Protein AF-A0A355S2H7-F1 (afdb_monomer)

pLDDT: mean 76.31, std 19.4, range [26.3, 95.19]

Radius of gyration: 23.43 Å; Cα contacts (8 Å, |Δi|>4): 52; chains: 1; bounding box: 41×45×86 Å

Sequence (157 aa):
MNIKGKVIGLCMSIIFALSSAVTAVAADDFDKKISDPKYQSRLEEMAKKRGIKVEELKSRLKAEHEARLQKIAERKGITVEELKSQIEAKKAKREAKLQEIAKEKKISVDELKSQIKAERKAKFEEKLKEIAKKKGITVEELKEQLRDKSILFEFEE

Structure (mmCIF, N/CA/C/O backbone):
data_AF-A0A355S2H7-F1
#
_entry.id   AF-A0A355S2H7-F1
#
loop_
_atom_site.group_PDB
_atom_site.id
_atom_site.type_symbol
_atom_site.label_atom_id
_atom_site.label_alt_id
_atom_site.label_comp_id
_atom_site.label_asym_id
_atom_site.label_entity_id
_atom_site.label_seq_id
_atom_site.pdbx_PDB_ins_code
_atom_site.Cartn_x
_atom_site.Cartn_y
_atom_site.Cartn_z
_atom_site.occupancy
_atom_site.B_iso_or_equiv
_atom_site.auth_seq_id
_atom_site.auth_comp_id
_atom_site.auth_asym_id
_atom_site.auth_atom_id
_atom_site.pdbx_PDB_model_num
ATOM 1 N N . MET A 1 1 ? -4.838 23.345 -62.919 1.00 39.06 1 MET A N 1
ATOM 2 C CA . MET A 1 1 ? -3.655 23.249 -62.036 1.00 39.06 1 MET A CA 1
ATOM 3 C C . MET A 1 1 ? -3.544 21.816 -61.547 1.00 39.06 1 MET A C 1
ATOM 5 O O . MET A 1 1 ? -4.478 21.312 -60.943 1.00 39.06 1 MET A O 1
ATOM 9 N N . ASN A 1 2 ? -2.449 21.152 -61.917 1.00 41.09 2 ASN A N 1
ATOM 10 C CA . ASN A 1 2 ? -2.112 19.783 -61.534 1.00 41.09 2 ASN A CA 1
ATOM 11 C C . ASN A 1 2 ? -1.437 19.798 -60.161 1.00 41.09 2 ASN A C 1
ATOM 13 O O . 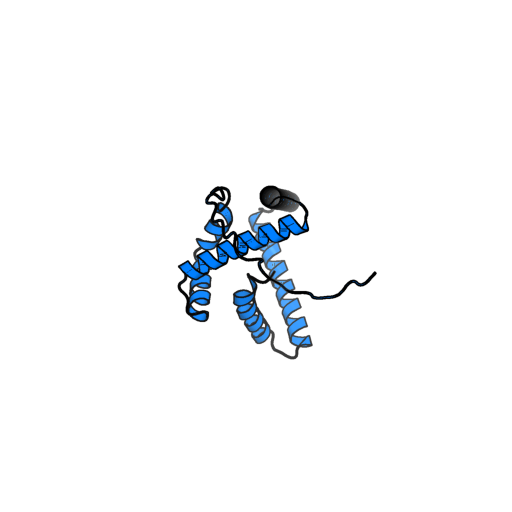ASN A 1 2 ? -0.431 20.486 -60.014 1.00 41.09 2 ASN A O 1
ATOM 17 N N . ILE A 1 3 ? -1.906 18.994 -59.208 1.00 56.47 3 ILE A N 1
ATOM 18 C CA . ILE A 1 3 ? -1.109 18.652 -58.025 1.00 56.47 3 ILE A CA 1
ATOM 19 C C . ILE A 1 3 ? -0.977 17.133 -58.006 1.00 56.47 3 ILE A C 1
ATOM 21 O O . ILE A 1 3 ? -1.904 16.398 -57.674 1.00 56.47 3 ILE A O 1
ATOM 25 N N . LYS A 1 4 ? 0.186 16.678 -58.471 1.00 47.69 4 LYS A N 1
ATOM 26 C CA . LYS A 1 4 ? 0.642 15.292 -58.427 1.00 47.69 4 LYS A CA 1
ATOM 27 C C . LYS A 1 4 ? 1.396 15.077 -57.111 1.00 47.69 4 LYS A C 1
ATOM 29 O O . LYS A 1 4 ? 2.326 15.821 -56.835 1.00 47.69 4 LYS A O 1
ATOM 34 N N . GLY A 1 5 ? 1.083 13.985 -56.415 1.00 51.34 5 GLY A N 1
ATOM 35 C CA . GLY A 1 5 ? 2.113 13.061 -55.932 1.00 51.34 5 GLY A CA 1
ATOM 36 C C . GLY A 1 5 ? 2.636 13.181 -54.493 1.00 51.34 5 GLY A C 1
ATOM 37 O O . GLY A 1 5 ? 3.452 14.036 -54.191 1.00 51.34 5 GLY A O 1
ATOM 38 N N . LYS A 1 6 ? 2.308 12.125 -53.733 1.00 51.28 6 LYS A N 1
ATOM 39 C CA . LYS A 1 6 ? 3.175 11.313 -52.850 1.00 51.28 6 LYS A CA 1
ATOM 40 C C . LYS A 1 6 ? 3.531 11.808 -51.436 1.00 51.28 6 LYS A C 1
ATOM 42 O O . LYS A 1 6 ? 4.404 12.633 -51.215 1.00 51.28 6 LYS A O 1
ATOM 47 N N . VAL A 1 7 ? 2.918 11.091 -50.490 1.00 54.34 7 VAL A N 1
ATOM 48 C CA . VAL A 1 7 ? 3.452 10.651 -49.190 1.00 54.34 7 VAL A CA 1
ATOM 49 C C . VAL A 1 7 ? 4.834 10.001 -49.350 1.00 54.34 7 VAL A C 1
ATOM 51 O O . VAL A 1 7 ? 5.006 9.246 -50.303 1.00 54.34 7 VAL A O 1
ATOM 54 N N . ILE A 1 8 ? 5.748 10.279 -48.408 1.00 50.22 8 ILE A N 1
ATOM 55 C CA . ILE A 1 8 ? 6.875 9.498 -47.820 1.00 50.22 8 ILE A CA 1
ATOM 56 C C . ILE A 1 8 ? 7.657 10.569 -47.019 1.00 50.22 8 ILE A C 1
ATOM 58 O O . ILE A 1 8 ? 8.017 11.587 -47.593 1.00 50.22 8 ILE A O 1
ATOM 62 N N . GLY A 1 9 ? 7.814 10.542 -45.694 1.00 41.25 9 GLY A N 1
ATOM 63 C CA . GLY A 1 9 ? 8.438 9.504 -44.870 1.00 41.25 9 GLY A CA 1
ATOM 64 C C . GLY A 1 9 ? 9.810 10.019 -44.386 1.00 41.25 9 GLY A C 1
ATOM 65 O O . GLY A 1 9 ? 10.473 10.707 -45.153 1.00 41.25 9 GLY A O 1
ATOM 66 N N . LEU A 1 10 ? 10.221 9.647 -43.157 1.00 37.72 10 LEU A N 1
ATOM 67 C CA . LEU A 1 10 ? 11.514 9.948 -42.483 1.00 37.72 10 LEU A CA 1
ATOM 68 C C . LEU A 1 10 ? 11.665 11.402 -41.952 1.00 37.72 10 LEU A C 1
ATOM 70 O O . LEU A 1 10 ? 11.386 12.346 -42.669 1.00 37.72 10 L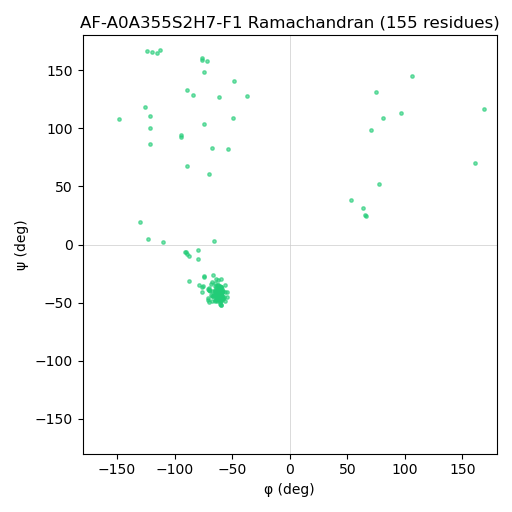EU A O 1
ATOM 74 N N . CYS A 1 11 ? 12.084 11.721 -40.719 1.00 41.25 11 CYS A N 1
ATOM 75 C CA . CYS A 1 11 ? 12.757 10.990 -39.643 1.00 41.25 11 CYS A CA 1
ATOM 76 C C . CYS A 1 11 ? 12.300 11.544 -38.272 1.00 41.25 11 CYS A C 1
ATOM 78 O O . CYS A 1 11 ? 12.717 12.627 -37.873 1.00 41.25 11 CYS A O 1
ATOM 80 N N . MET A 1 12 ? 11.497 10.796 -37.510 1.00 40.56 12 MET A N 1
ATOM 81 C CA . MET A 1 12 ? 11.357 10.996 -36.056 1.00 40.56 12 MET A CA 1
ATOM 82 C C . MET A 1 12 ? 12.428 10.138 -35.372 1.00 40.56 12 MET A C 1
ATOM 84 O O . MET A 1 12 ? 12.146 9.107 -34.768 1.00 40.56 12 MET A O 1
ATOM 88 N N . SER A 1 13 ? 13.693 10.508 -35.572 1.00 44.84 13 SER A N 1
ATOM 89 C CA . SER A 1 13 ? 14.838 9.825 -34.974 1.00 44.84 13 SER A CA 1
ATOM 90 C C . SER A 1 13 ? 15.651 10.797 -34.127 1.00 44.84 13 SER A C 1
ATOM 92 O O . SER A 1 13 ? 16.361 11.645 -34.655 1.00 44.84 13 SER A O 1
ATOM 94 N N . ILE A 1 14 ? 15.569 10.556 -32.817 1.00 49.75 14 ILE A N 1
ATOM 95 C CA . ILE A 1 14 ? 16.611 10.768 -31.809 1.00 49.75 14 ILE A CA 1
ATOM 96 C C . ILE A 1 14 ? 16.929 12.234 -31.490 1.00 49.75 14 ILE A C 1
ATOM 98 O O . ILE A 1 14 ? 17.823 12.840 -32.064 1.00 49.75 14 ILE A O 1
ATOM 102 N N . ILE A 1 15 ? 16.335 12.715 -30.398 1.00 40.34 15 ILE A N 1
ATOM 103 C CA . ILE A 1 15 ? 17.158 13.296 -29.334 1.00 40.34 15 ILE A CA 1
ATOM 104 C C . ILE A 1 15 ? 16.882 12.495 -28.062 1.00 40.34 15 ILE A C 1
ATOM 106 O O . ILE A 1 15 ? 16.025 12.810 -27.243 1.00 40.34 15 ILE A O 1
ATOM 110 N N . PHE A 1 16 ? 17.636 11.405 -27.939 1.00 48.31 16 PHE A N 1
ATOM 111 C CA . PHE A 1 16 ? 18.039 10.841 -26.661 1.00 48.31 16 PHE A CA 1
ATOM 112 C C . PHE A 1 16 ? 18.993 11.857 -26.020 1.00 48.31 16 PHE A C 1
ATOM 114 O O . PHE A 1 16 ? 20.206 11.778 -26.182 1.00 48.31 16 PHE A O 1
ATOM 121 N N . ALA A 1 17 ? 18.435 12.871 -25.363 1.00 36.03 17 ALA A N 1
ATOM 122 C CA . ALA A 1 17 ? 19.186 13.702 -24.437 1.00 36.03 17 ALA A CA 1
ATOM 123 C C . ALA A 1 17 ? 18.975 13.124 -23.039 1.00 36.03 17 ALA A C 1
ATOM 125 O O . ALA A 1 17 ? 18.029 13.467 -22.332 1.00 36.03 17 ALA A O 1
ATOM 126 N N . LEU A 1 18 ? 19.899 12.241 -22.656 1.00 43.72 18 LEU A N 1
ATOM 127 C CA . LEU A 1 18 ? 20.377 12.137 -21.282 1.00 43.72 18 LEU A CA 1
ATOM 128 C C . LEU A 1 18 ? 20.848 13.535 -20.848 1.00 43.72 18 LEU A C 1
ATOM 130 O O . LEU A 1 18 ? 22.030 13.850 -20.932 1.00 43.72 18 LEU A O 1
ATOM 134 N N . SER A 1 19 ? 19.921 14.396 -20.431 1.00 40.22 19 SER A N 1
ATOM 135 C CA . SER A 1 19 ? 20.270 15.572 -19.644 1.00 40.22 19 SER A CA 1
ATOM 136 C C . SER A 1 19 ? 20.111 15.188 -18.184 1.00 40.22 19 SER A C 1
ATOM 138 O O . SER A 1 19 ? 19.023 15.155 -17.610 1.00 40.22 19 SER A O 1
ATOM 140 N N . SER A 1 20 ? 21.242 14.772 -17.634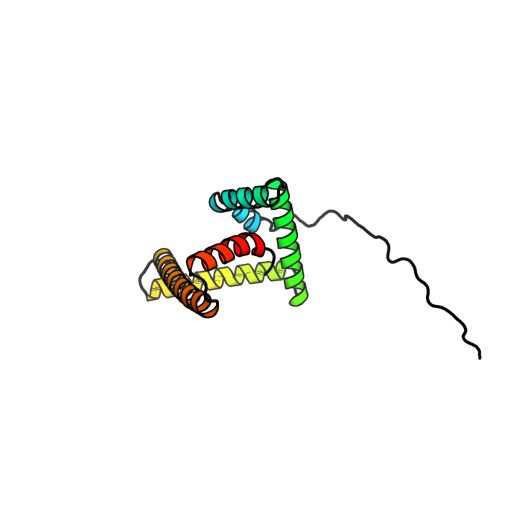 1.00 48.31 20 SER A N 1
ATOM 141 C CA . SER A 1 20 ? 21.506 14.579 -16.223 1.00 48.31 20 SER A CA 1
ATOM 142 C C . SER A 1 20 ? 21.087 15.806 -15.418 1.00 48.31 20 SER A C 1
ATOM 144 O O . SER A 1 20 ? 21.742 16.841 -15.496 1.00 48.31 20 SER A O 1
ATOM 146 N N . ALA A 1 21 ? 20.011 15.655 -14.652 1.00 40.88 21 ALA A N 1
ATOM 147 C CA . ALA A 1 21 ? 19.827 16.150 -13.286 1.00 40.88 21 ALA A CA 1
ATOM 148 C C . ALA A 1 21 ? 18.324 16.177 -12.986 1.00 40.88 21 ALA A C 1
ATOM 150 O O . ALA A 1 21 ? 17.722 17.239 -12.846 1.00 40.88 21 ALA A O 1
ATOM 151 N N . VAL A 1 22 ? 17.708 14.997 -12.849 1.00 38.12 22 VAL A N 1
ATOM 152 C CA . VAL A 1 22 ? 16.575 14.925 -11.924 1.00 38.12 22 VAL A CA 1
ATOM 153 C C . VAL A 1 22 ? 17.203 14.956 -10.542 1.00 38.12 22 VAL A C 1
ATOM 155 O O . VAL A 1 22 ? 17.869 14.022 -10.098 1.00 38.12 22 VAL A O 1
ATOM 158 N N . THR A 1 23 ? 17.089 16.133 -9.953 1.00 36.81 23 THR A N 1
ATOM 159 C CA . THR A 1 23 ? 17.394 16.470 -8.576 1.00 36.81 23 THR A CA 1
ATOM 160 C C . THR A 1 23 ? 17.014 15.331 -7.633 1.00 36.81 23 THR A C 1
ATOM 162 O O . THR A 1 23 ? 15.889 14.835 -7.629 1.00 36.81 23 THR A O 1
ATOM 165 N N . ALA A 1 24 ? 17.985 14.929 -6.814 1.00 37.59 24 ALA A N 1
ATOM 166 C CA . ALA A 1 24 ? 17.850 13.965 -5.729 1.00 37.59 24 ALA A CA 1
ATOM 167 C C . ALA A 1 24 ? 17.020 14.545 -4.569 1.00 37.59 24 ALA A C 1
ATOM 169 O O . ALA A 1 24 ? 17.500 14.693 -3.449 1.00 37.59 24 ALA A O 1
ATOM 170 N N . VAL A 1 25 ? 15.769 14.902 -4.846 1.00 35.44 25 VAL A N 1
ATOM 171 C CA . VAL A 1 25 ? 14.798 15.342 -3.850 1.00 35.44 25 VAL A CA 1
ATOM 172 C C . VAL A 1 25 ? 13.550 14.473 -3.986 1.00 35.44 25 VAL A C 1
ATOM 174 O O . VAL A 1 25 ? 12.881 14.426 -5.018 1.00 35.44 25 VAL A O 1
A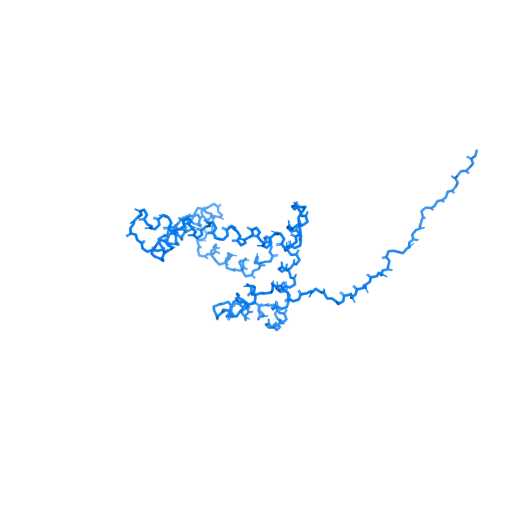TOM 177 N N . ALA A 1 26 ? 13.256 13.755 -2.902 1.00 42.34 26 ALA A N 1
ATOM 178 C CA . ALA A 1 26 ? 12.107 12.876 -2.698 1.00 42.34 26 ALA A CA 1
ATOM 179 C C . ALA A 1 26 ? 12.168 11.487 -3.363 1.00 42.34 26 ALA A C 1
ATOM 181 O O . ALA A 1 26 ? 11.202 11.063 -4.008 1.00 42.34 26 ALA A O 1
ATOM 182 N N . ALA A 1 27 ? 13.270 10.769 -3.118 1.00 45.09 27 ALA A N 1
ATOM 183 C CA . ALA A 1 27 ? 13.339 9.304 -3.183 1.00 45.09 27 ALA A CA 1
ATOM 184 C C . ALA A 1 27 ? 12.982 8.621 -1.830 1.00 45.09 27 ALA A C 1
ATOM 186 O O . ALA A 1 27 ? 12.780 7.409 -1.761 1.00 45.09 27 ALA A O 1
ATOM 187 N N . ASP A 1 28 ? 12.822 9.406 -0.757 1.00 53.97 28 ASP A N 1
ATOM 188 C CA . ASP A 1 28 ? 12.806 8.939 0.635 1.00 53.97 28 ASP A CA 1
ATOM 189 C C . ASP A 1 28 ? 11.731 7.910 1.008 1.00 53.97 28 ASP A C 1
ATOM 191 O O . ASP A 1 28 ? 12.018 6.976 1.752 1.00 53.97 28 ASP A O 1
ATOM 195 N N . ASP A 1 29 ? 10.492 8.039 0.532 1.00 64.44 29 ASP A N 1
ATOM 196 C CA . ASP A 1 29 ? 9.410 7.141 0.973 1.00 64.44 29 ASP A CA 1
ATOM 197 C C . ASP A 1 29 ? 9.450 5.770 0.290 1.00 64.44 29 ASP A C 1
ATOM 199 O O . ASP A 1 29 ? 9.118 4.749 0.901 1.00 64.44 29 ASP A O 1
ATOM 203 N N . PHE A 1 30 ? 9.854 5.728 -0.981 1.00 71.50 30 PHE A N 1
ATOM 204 C CA . PHE A 1 30 ? 9.949 4.473 -1.719 1.00 71.50 30 PHE A CA 1
ATOM 205 C C . PHE A 1 30 ? 11.188 3.681 -1.302 1.00 71.50 30 PHE A C 1
ATOM 207 O O . PHE A 1 30 ? 11.089 2.476 -1.072 1.00 71.50 30 PHE A O 1
ATOM 214 N N . ASP A 1 31 ? 12.320 4.364 -1.103 1.00 73.69 31 ASP A N 1
ATOM 215 C CA . ASP A 1 31 ? 13.543 3.740 -0.596 1.00 73.69 31 ASP A CA 1
ATOM 216 C C . ASP A 1 31 ? 13.349 3.214 0.843 1.00 73.69 31 ASP A C 1
ATOM 218 O O . ASP A 1 31 ? 13.793 2.106 1.153 1.00 73.69 31 ASP A O 1
ATOM 222 N N . LYS A 1 32 ? 12.584 3.920 1.697 1.00 78.69 32 LYS A N 1
ATOM 223 C CA . LYS A 1 32 ? 12.146 3.402 3.012 1.00 78.69 32 LYS A CA 1
ATOM 224 C C . LYS A 1 32 ? 11.260 2.160 2.900 1.00 78.69 32 LYS A C 1
ATOM 226 O O . LYS A 1 32 ? 11.378 1.247 3.710 1.00 78.69 32 LYS A O 1
ATOM 231 N N . LYS A 1 33 ? 10.359 2.100 1.913 1.00 75.69 33 LYS A N 1
ATOM 232 C CA . LYS A 1 33 ? 9.502 0.920 1.704 1.00 75.69 33 LYS A CA 1
ATOM 233 C C . LYS A 1 33 ? 10.311 -0.278 1.195 1.00 75.69 33 LYS A C 1
ATOM 235 O O . LYS A 1 33 ? 10.056 -1.398 1.623 1.00 75.69 33 LYS A O 1
ATOM 240 N N . ILE A 1 34 ? 11.281 -0.051 0.305 1.00 76.12 34 ILE A N 1
ATOM 241 C CA . ILE A 1 34 ? 12.155 -1.102 -0.237 1.00 76.12 34 ILE A CA 1
ATOM 242 C C . ILE A 1 34 ? 13.093 -1.681 0.827 1.00 76.12 34 ILE A C 1
ATOM 244 O O . ILE A 1 34 ? 13.437 -2.864 0.759 1.00 76.12 34 ILE A O 1
ATOM 248 N N . SER A 1 35 ? 13.513 -0.870 1.798 1.00 77.44 35 SER A N 1
ATOM 249 C CA . SER A 1 35 ? 14.405 -1.305 2.874 1.00 77.44 35 SER A CA 1
ATOM 250 C C . SER A 1 35 ? 13.701 -2.070 3.998 1.00 77.44 35 SER A C 1
ATOM 252 O O . SER A 1 35 ? 14.385 -2.726 4.781 1.00 77.44 35 SER A O 1
ATOM 254 N N . ASP A 1 36 ? 12.364 -2.065 4.055 1.00 80.81 36 ASP A N 1
ATOM 255 C CA . ASP A 1 36 ? 11.601 -2.827 5.046 1.00 80.81 36 ASP A CA 1
ATOM 256 C C . ASP A 1 36 ? 11.867 -4.346 4.901 1.00 80.81 36 ASP A C 1
ATOM 258 O O . ASP A 1 36 ? 11.696 -4.904 3.810 1.00 80.81 36 ASP A O 1
ATOM 262 N N . PRO A 1 37 ? 12.253 -5.058 5.978 1.00 78.69 37 PRO A N 1
ATOM 263 C CA . PRO A 1 37 ? 12.658 -6.465 5.909 1.00 78.69 37 PRO A CA 1
ATOM 264 C C . PRO A 1 37 ? 11.534 -7.392 5.424 1.00 78.69 37 PRO A C 1
ATOM 266 O O . PRO A 1 37 ? 11.785 -8.383 4.732 1.00 78.69 37 PRO A O 1
ATOM 269 N N . LYS A 1 38 ? 10.272 -7.051 5.715 1.00 77.94 38 LYS A N 1
ATOM 270 C CA . LYS A 1 38 ? 9.117 -7.795 5.206 1.00 77.94 38 LYS A CA 1
ATOM 271 C C . LYS A 1 38 ? 8.968 -7.614 3.697 1.00 77.94 38 LYS A C 1
ATOM 273 O O . LYS A 1 38 ? 8.529 -8.534 3.006 1.00 77.94 38 LYS A O 1
ATOM 278 N N . TYR A 1 39 ? 9.311 -6.435 3.183 1.00 79.44 39 TYR A N 1
ATOM 279 C CA . TYR A 1 39 ? 9.280 -6.153 1.753 1.00 79.44 39 TYR A CA 1
ATOM 280 C C . TYR A 1 39 ? 10.463 -6.804 1.024 1.00 79.44 39 TYR A C 1
ATOM 282 O O . TYR A 1 39 ? 10.269 -7.353 -0.059 1.00 79.44 39 TYR A O 1
ATOM 290 N N . GLN A 1 40 ? 11.647 -6.865 1.643 1.00 84.44 40 GLN A N 1
ATOM 291 C CA . GLN A 1 40 ? 12.824 -7.537 1.075 1.00 84.44 40 GLN A CA 1
ATOM 292 C C . GLN A 1 40 ? 12.583 -9.017 0.767 1.00 84.44 40 GLN A C 1
ATOM 294 O O . GLN A 1 40 ? 12.845 -9.450 -0.353 1.00 84.44 40 GLN A O 1
ATOM 299 N N . SER A 1 41 ? 11.989 -9.769 1.701 1.00 84.25 41 SER A N 1
ATOM 300 C CA . SER A 1 41 ? 11.650 -11.186 1.465 1.00 84.25 41 SER A CA 1
ATOM 301 C C . SER A 1 41 ? 10.755 -11.367 0.229 1.00 84.25 41 SER A C 1
ATOM 303 O O . SER A 1 41 ? 10.890 -12.326 -0.529 1.00 84.25 41 SER A O 1
ATOM 305 N N . ARG A 1 42 ? 9.856 -10.408 -0.018 1.00 82.62 42 ARG A N 1
ATOM 306 C CA . ARG A 1 42 ? 8.953 -10.420 -1.174 1.00 82.62 42 ARG A CA 1
ATOM 307 C C . ARG A 1 42 ? 9.663 -10.041 -2.474 1.00 82.62 42 ARG A C 1
ATOM 309 O O . ARG A 1 42 ? 9.352 -10.594 -3.527 1.00 82.62 42 ARG A O 1
ATOM 316 N N . LEU A 1 43 ? 10.608 -9.103 -2.408 1.00 85.56 43 LEU A N 1
ATOM 317 C CA . LEU A 1 43 ? 11.462 -8.737 -3.539 1.00 85.56 43 LEU A CA 1
ATOM 318 C C . LEU A 1 43 ? 12.339 -9.909 -3.974 1.00 85.56 43 LEU A C 1
ATOM 320 O O . LEU A 1 43 ? 12.472 -10.148 -5.170 1.00 85.56 43 LEU A O 1
ATOM 324 N N . GLU A 1 44 ? 12.882 -10.672 -3.026 1.00 87.06 44 GLU A N 1
ATOM 325 C CA . GLU A 1 44 ? 13.634 -11.894 -3.318 1.00 87.06 44 GLU A CA 1
ATOM 326 C C . GLU A 1 44 ? 12.776 -12.949 -4.016 1.00 87.06 44 GLU A C 1
ATOM 328 O O . GLU A 1 44 ? 13.215 -13.546 -4.999 1.00 87.06 44 GLU A O 1
ATOM 333 N N . GLU A 1 45 ? 11.543 -13.160 -3.555 1.00 85.81 45 GLU A N 1
ATOM 334 C CA . GLU A 1 45 ? 10.605 -14.078 -4.207 1.00 85.81 45 GLU A CA 1
ATOM 335 C C . GLU A 1 45 ? 10.288 -13.629 -5.644 1.00 85.81 45 GLU A C 1
ATOM 337 O O . GLU A 1 45 ? 10.359 -14.428 -6.580 1.00 85.81 45 GLU A O 1
ATOM 342 N N . MET A 1 46 ? 9.995 -12.339 -5.842 1.00 83.44 46 MET A N 1
ATOM 343 C CA . MET A 1 46 ? 9.743 -11.763 -7.168 1.00 83.44 46 MET A CA 1
ATOM 344 C C . MET A 1 46 ? 10.948 -11.885 -8.100 1.00 83.44 46 MET A C 1
ATOM 346 O O . MET A 1 46 ? 10.788 -12.239 -9.268 1.00 83.44 46 MET A O 1
ATOM 350 N N . ALA A 1 47 ? 12.142 -11.597 -7.588 1.00 87.50 47 ALA A N 1
ATOM 351 C CA . ALA A 1 47 ? 13.391 -11.692 -8.327 1.00 87.50 47 ALA A CA 1
ATOM 352 C C . ALA A 1 47 ? 13.642 -13.137 -8.783 1.00 87.50 47 ALA A C 1
ATOM 354 O O . ALA A 1 47 ? 13.879 -13.369 -9.968 1.00 87.50 47 ALA A O 1
ATOM 355 N N . LYS A 1 48 ? 13.461 -14.114 -7.881 1.00 88.94 48 LYS A N 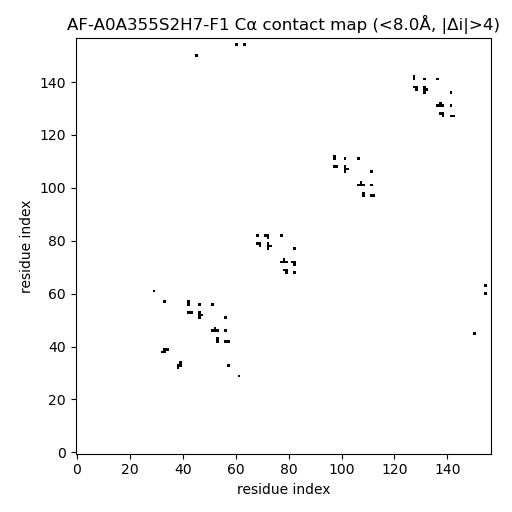1
ATOM 356 C CA . LYS A 1 48 ? 13.556 -15.551 -8.190 1.00 88.94 48 LYS A CA 1
ATOM 357 C C . LYS A 1 48 ? 12.546 -15.979 -9.256 1.00 88.94 48 LYS A C 1
ATOM 359 O O . LYS A 1 48 ? 12.943 -16.607 -10.231 1.00 88.94 48 LYS A O 1
ATOM 364 N N . LYS A 1 49 ? 11.267 -15.601 -9.121 1.00 85.62 49 LYS A N 1
ATOM 365 C CA . LYS A 1 49 ? 10.217 -15.936 -10.107 1.00 85.62 49 LYS A CA 1
ATOM 366 C C . LYS A 1 49 ? 10.508 -15.362 -11.496 1.00 85.62 49 LYS A C 1
ATOM 368 O O . LYS A 1 49 ? 10.178 -15.987 -12.497 1.00 85.62 49 LYS A O 1
ATOM 373 N N . ARG A 1 50 ? 11.107 -14.169 -11.562 1.00 83.00 50 ARG A N 1
ATOM 374 C CA . ARG A 1 50 ? 11.432 -13.477 -12.821 1.00 83.00 50 ARG A CA 1
ATOM 375 C C . ARG A 1 50 ? 12.823 -13.815 -13.365 1.00 83.00 50 ARG A C 1
ATOM 377 O O . ARG A 1 50 ? 13.146 -13.370 -14.459 1.00 83.00 50 ARG A O 1
ATOM 384 N N . GLY A 1 51 ? 13.636 -14.567 -12.621 1.00 88.06 51 GLY A N 1
ATOM 385 C CA . GLY A 1 51 ? 15.007 -14.903 -13.009 1.00 88.06 51 GLY A CA 1
ATOM 386 C C . GLY A 1 51 ? 15.954 -13.699 -13.067 1.00 88.06 51 GLY A C 1
ATOM 387 O O . GLY A 1 51 ? 16.931 -13.737 -13.807 1.00 88.06 51 GLY A O 1
ATOM 388 N N . ILE A 1 52 ? 15.673 -12.632 -12.313 1.00 90.44 52 ILE A N 1
ATOM 389 C CA . ILE A 1 52 ? 16.485 -11.402 -12.279 1.00 90.44 52 ILE A CA 1
ATOM 390 C C . ILE A 1 52 ? 17.103 -11.194 -10.897 1.00 90.44 52 ILE A C 1
ATOM 392 O O . ILE A 1 52 ? 16.683 -11.799 -9.911 1.00 90.44 52 ILE A O 1
ATOM 396 N N . LYS A 1 53 ? 18.101 -10.312 -10.797 1.00 91.88 53 LYS A N 1
ATOM 397 C CA . LYS A 1 53 ? 18.680 -9.928 -9.502 1.00 91.88 53 LYS A CA 1
ATOM 398 C C . LYS A 1 53 ? 17.734 -8.995 -8.742 1.00 91.88 53 LYS A C 1
ATOM 400 O O . LYS A 1 53 ? 17.037 -8.177 -9.336 1.00 91.88 53 LYS A O 1
ATOM 405 N N . VAL A 1 54 ? 17.755 -9.076 -7.410 1.00 88.88 54 VAL A N 1
ATOM 406 C CA . VAL A 1 54 ? 16.924 -8.231 -6.529 1.00 88.88 54 VAL A CA 1
ATOM 407 C C . VAL A 1 54 ? 17.195 -6.742 -6.754 1.00 88.88 54 VAL A C 1
ATOM 409 O O . VAL A 1 54 ? 16.256 -5.955 -6.806 1.00 88.88 54 VAL A O 1
ATOM 412 N N . GLU A 1 55 ? 18.456 -6.353 -6.943 1.00 88.62 55 GLU A N 1
ATOM 413 C CA . GLU A 1 55 ? 18.824 -4.957 -7.219 1.00 88.62 55 GLU A CA 1
ATOM 414 C C . GLU A 1 55 ? 18.257 -4.456 -8.551 1.00 88.62 55 GLU A C 1
ATOM 416 O O . GLU A 1 55 ? 17.697 -3.367 -8.618 1.00 88.62 55 GLU A O 1
ATOM 421 N N . GLU A 1 56 ? 18.293 -5.287 -9.591 1.00 87.62 56 GLU A N 1
ATOM 422 C CA . GLU A 1 56 ? 17.703 -4.951 -10.889 1.00 87.62 56 GLU A CA 1
ATOM 423 C C . GLU A 1 56 ? 16.177 -4.795 -10.789 1.00 87.62 56 GLU A C 1
ATOM 425 O O . GLU A 1 56 ? 15.595 -3.853 -11.335 1.00 87.62 56 GLU A O 1
ATOM 430 N N . LEU A 1 57 ? 15.524 -5.664 -10.008 1.00 86.75 57 LEU A N 1
ATOM 431 C CA . LEU A 1 57 ? 14.101 -5.539 -9.702 1.00 86.75 57 LEU A CA 1
ATOM 432 C C . LEU A 1 57 ? 13.792 -4.231 -8.956 1.00 86.75 57 LEU A C 1
ATOM 434 O O . LEU A 1 57 ? 12.818 -3.565 -9.306 1.00 86.75 57 LEU A O 1
ATOM 438 N N . LYS A 1 58 ? 14.606 -3.843 -7.964 1.00 86.56 58 LYS A N 1
ATOM 439 C CA . LYS A 1 58 ? 14.453 -2.579 -7.218 1.00 86.56 58 LYS A CA 1
ATOM 440 C C . LYS A 1 58 ? 14.583 -1.363 -8.133 1.00 86.56 58 LYS A C 1
ATOM 442 O O . LYS A 1 58 ? 13.761 -0.450 -8.045 1.00 86.56 58 LYS A O 1
ATOM 447 N N . SER A 1 59 ? 15.564 -1.355 -9.034 1.00 87.25 59 SER A N 1
ATOM 448 C CA . SER A 1 59 ? 15.739 -0.266 -10.003 1.00 87.25 59 SER A CA 1
ATOM 449 C C . SER A 1 59 ? 14.532 -0.139 -10.930 1.00 87.25 59 SER A C 1
ATOM 451 O O . SER A 1 59 ? 14.015 0.962 -11.117 1.00 87.25 59 SER A O 1
ATOM 453 N N . ARG A 1 60 ? 14.021 -1.263 -11.451 1.00 85.50 60 ARG A N 1
ATOM 454 C CA . ARG A 1 60 ? 12.808 -1.275 -12.281 1.00 85.50 60 ARG A CA 1
ATOM 455 C C . ARG A 1 60 ? 11.586 -0.768 -11.514 1.00 85.50 60 ARG A C 1
ATOM 457 O O . ARG A 1 60 ? 10.835 0.054 -12.027 1.00 85.50 60 ARG A O 1
ATOM 464 N N . LEU A 1 61 ? 11.424 -1.229 -10.276 1.00 84.06 61 LEU A N 1
ATOM 465 C CA . LEU A 1 61 ? 10.389 -0.794 -9.338 1.00 84.06 61 LEU A CA 1
ATOM 466 C C . LEU A 1 61 ? 10.388 0.724 -9.126 1.00 84.06 61 LEU A C 1
ATOM 468 O O . LEU A 1 61 ? 9.334 1.359 -9.165 1.00 84.06 61 LEU A O 1
ATOM 472 N N . LYS A 1 62 ? 11.574 1.302 -8.937 1.00 84.69 62 LYS A N 1
ATOM 473 C CA . LYS A 1 62 ? 11.750 2.739 -8.721 1.00 84.69 62 LYS A CA 1
ATOM 474 C C . LYS A 1 62 ? 11.407 3.549 -9.968 1.00 84.69 62 LYS A C 1
ATOM 476 O O . LYS A 1 62 ? 10.598 4.469 -9.884 1.00 84.69 62 LYS A O 1
ATOM 481 N N . ALA A 1 63 ? 11.937 3.148 -11.124 1.00 84.19 63 ALA A N 1
ATOM 482 C CA . ALA A 1 63 ? 11.648 3.807 -12.396 1.00 84.19 63 ALA A CA 1
ATOM 483 C C . ALA A 1 63 ? 10.146 3.785 -12.724 1.00 84.19 63 ALA A C 1
ATOM 485 O O . ALA A 1 63 ? 9.575 4.781 -13.165 1.00 84.19 63 ALA A O 1
ATOM 486 N N . GLU A 1 64 ? 9.475 2.664 -12.462 1.00 84.81 64 GLU A N 1
ATOM 487 C CA . GLU A 1 64 ? 8.041 2.553 -12.707 1.00 84.81 64 GLU A CA 1
ATOM 488 C C . GLU A 1 64 ? 7.211 3.394 -11.731 1.00 84.81 64 GLU A C 1
ATOM 490 O O . GLU A 1 64 ? 6.229 4.024 -12.129 1.00 84.81 64 GLU A O 1
ATOM 495 N N . HIS A 1 65 ? 7.626 3.460 -10.464 1.00 83.31 65 HIS A N 1
ATOM 496 C CA . HIS A 1 65 ? 6.995 4.328 -9.478 1.00 83.31 65 HIS A CA 1
ATOM 497 C C . HIS A 1 65 ? 7.052 5.801 -9.907 1.00 83.31 65 HIS A C 1
ATOM 499 O O . HIS A 1 65 ? 6.032 6.495 -9.870 1.00 83.31 65 HIS A O 1
ATOM 505 N N . GLU A 1 66 ? 8.218 6.260 -10.357 1.00 84.75 66 GLU A N 1
ATOM 506 C CA . GLU A 1 66 ? 8.427 7.623 -10.852 1.00 84.75 66 GLU A CA 1
ATOM 507 C C . GLU A 1 66 ? 7.594 7.904 -12.107 1.00 84.75 66 GLU A C 1
ATOM 509 O O . GLU A 1 66 ? 6.843 8.882 -12.140 1.00 84.75 66 GLU A O 1
ATOM 514 N N . ALA A 1 67 ? 7.621 6.999 -13.091 1.00 86.12 67 ALA A N 1
ATOM 515 C CA . ALA A 1 67 ? 6.808 7.115 -14.301 1.00 86.12 67 ALA A CA 1
ATOM 516 C C . ALA A 1 67 ? 5.303 7.163 -13.985 1.00 86.12 67 ALA A C 1
ATOM 518 O O . ALA A 1 67 ? 4.541 7.893 -14.624 1.00 86.12 67 ALA A O 1
ATOM 519 N N . ARG A 1 68 ? 4.846 6.414 -12.974 1.00 84.69 68 ARG A N 1
ATOM 520 C CA . ARG A 1 68 ? 3.446 6.443 -12.538 1.00 84.69 68 ARG A CA 1
ATOM 521 C C . ARG A 1 68 ? 3.081 7.777 -11.896 1.00 84.69 68 ARG A C 1
ATOM 523 O O . ARG A 1 68 ? 2.012 8.313 -12.185 1.00 84.69 68 ARG A O 1
ATOM 530 N N . LEU A 1 69 ? 3.946 8.322 -11.039 1.00 85.38 69 LEU A N 1
ATOM 531 C CA . LEU A 1 69 ? 3.730 9.651 -10.463 1.00 85.38 69 LEU A CA 1
ATOM 532 C C . LEU A 1 69 ? 3.642 10.711 -11.561 1.00 85.38 69 LEU A C 1
ATOM 534 O O . LEU A 1 69 ? 2.734 11.539 -11.518 1.00 85.38 69 LEU A O 1
ATOM 538 N N . GLN A 1 70 ? 4.510 10.630 -12.568 1.00 89.06 70 GLN A N 1
ATOM 539 C CA . GLN A 1 70 ? 4.468 11.513 -13.727 1.00 89.06 70 GLN A CA 1
ATOM 540 C C . GLN A 1 70 ? 3.140 11.401 -14.485 1.00 89.06 70 GLN A C 1
ATOM 542 O O . GLN A 1 70 ? 2.449 12.404 -14.636 1.00 89.06 70 GLN A O 1
ATOM 547 N N . LYS A 1 71 ? 2.702 10.189 -14.849 1.00 90.50 71 LYS A N 1
ATOM 548 C CA . LYS A 1 71 ? 1.403 9.976 -15.519 1.00 90.50 71 LYS A CA 1
ATOM 549 C C . LYS A 1 71 ? 0.220 10.526 -14.720 1.00 90.50 71 LYS A C 1
ATOM 551 O O . LYS A 1 71 ? -0.715 11.090 -15.285 1.00 90.50 71 LYS A O 1
ATOM 556 N N . ILE A 1 72 ? 0.221 10.340 -13.398 1.00 87.00 72 ILE A N 1
ATOM 557 C CA . ILE A 1 72 ? -0.852 10.852 -12.531 1.00 87.00 72 ILE A CA 1
ATOM 558 C C . ILE A 1 72 ? -0.825 12.382 -12.486 1.00 87.00 72 ILE A C 1
ATOM 560 O O . ILE A 1 72 ? -1.891 13.000 -12.470 1.00 87.00 72 ILE A O 1
ATOM 564 N N . ALA A 1 73 ? 0.364 12.981 -12.434 1.00 89.50 73 ALA A N 1
ATOM 565 C CA . ALA A 1 73 ? 0.545 14.426 -12.425 1.00 89.50 73 ALA A CA 1
ATOM 566 C C . ALA A 1 73 ? 0.060 15.039 -13.749 1.00 89.50 73 ALA A C 1
ATOM 568 O O . ALA A 1 73 ? -0.814 15.905 -13.732 1.00 89.50 73 ALA A O 1
ATOM 569 N N . GLU A 1 74 ? 0.489 14.474 -14.881 1.00 93.38 74 GLU A N 1
ATOM 570 C CA . GLU A 1 74 ? 0.042 14.842 -16.231 1.00 93.38 74 GLU A CA 1
ATOM 571 C C . GLU A 1 74 ? -1.481 14.742 -16.373 1.00 93.38 74 GLU A C 1
ATOM 573 O O . GLU A 1 74 ? -2.134 15.701 -16.781 1.00 93.38 74 GLU A O 1
ATOM 578 N N . ARG A 1 75 ? -2.083 13.622 -15.949 1.00 93.50 75 ARG A N 1
ATOM 579 C CA . ARG A 1 75 ? -3.543 13.425 -15.999 1.00 93.50 75 ARG A CA 1
ATOM 580 C C . ARG A 1 75 ? -4.314 14.466 -15.185 1.00 93.50 75 ARG A C 1
ATOM 582 O O . ARG A 1 75 ? -5.469 14.754 -15.489 1.00 93.50 75 ARG A O 1
ATOM 589 N N . LYS A 1 76 ? -3.707 14.980 -14.120 1.00 91.56 76 LYS A N 1
ATOM 590 C CA . LYS A 1 76 ? -4.291 16.010 -13.257 1.00 91.56 76 LYS A CA 1
ATOM 591 C C . LYS A 1 76 ? -3.935 17.431 -13.693 1.00 91.56 76 LYS A C 1
ATOM 593 O O . LYS A 1 76 ? -4.465 18.360 -13.094 1.00 91.56 76 LYS A O 1
ATOM 598 N N . GLY A 1 77 ? -3.061 17.597 -14.687 1.00 92.62 77 GLY A N 1
ATOM 599 C CA . GLY A 1 77 ? -2.553 18.900 -15.106 1.00 92.62 77 GLY A CA 1
ATOM 600 C C . GLY A 1 77 ? -1.734 19.609 -14.023 1.00 92.62 77 GLY A C 1
ATOM 601 O O . GLY A 1 77 ? -1.787 20.829 -13.938 1.00 92.62 77 GLY A O 1
ATOM 602 N N . ILE A 1 78 ? -1.028 18.857 -13.172 1.00 92.31 78 ILE A N 1
ATOM 603 C CA . ILE A 1 78 ? -0.171 19.388 -12.097 1.00 92.31 78 ILE A CA 1
ATOM 604 C C . ILE A 1 78 ? 1.253 18.855 -12.246 1.00 92.31 78 ILE A C 1
ATOM 606 O O . ILE A 1 78 ? 1.485 17.881 -12.962 1.00 92.31 78 ILE A O 1
ATOM 610 N N . THR A 1 79 ? 2.208 19.441 -11.530 1.00 93.25 79 THR A N 1
ATOM 611 C CA . THR A 1 79 ? 3.570 18.896 -11.455 1.00 93.25 79 THR A CA 1
ATOM 612 C C . THR A 1 79 ? 3.652 17.678 -10.526 1.00 93.25 79 THR A C 1
ATOM 614 O O . THR A 1 79 ? 2.800 17.444 -9.661 1.00 93.25 79 THR A O 1
ATOM 617 N N . VAL A 1 80 ? 4.709 16.874 -10.681 1.00 88.06 80 VAL A N 1
ATOM 618 C CA . VAL A 1 80 ? 4.970 15.723 -9.798 1.00 88.06 80 VAL A CA 1
ATOM 619 C C . VAL A 1 80 ? 5.208 16.169 -8.353 1.00 88.06 80 VAL A C 1
ATOM 621 O O . VAL A 1 80 ? 4.779 15.484 -7.425 1.00 88.06 80 VAL A O 1
ATOM 624 N N . GLU A 1 81 ? 5.843 17.320 -8.141 1.00 89.56 81 GLU A N 1
ATOM 625 C CA . GLU A 1 81 ? 6.069 17.876 -6.804 1.00 89.56 81 GLU A CA 1
ATOM 626 C C . GLU A 1 81 ? 4.757 18.281 -6.129 1.00 89.56 81 GLU A C 1
ATOM 628 O O . GLU A 1 81 ? 4.511 17.915 -4.978 1.00 89.56 81 GLU A O 1
ATOM 633 N N . GLU A 1 82 ? 3.856 18.938 -6.861 1.00 89.19 82 GLU A N 1
ATOM 634 C CA . GLU A 1 82 ? 2.513 19.241 -6.365 1.00 89.19 82 GLU A CA 1
ATOM 635 C C . GLU A 1 82 ? 1.719 17.968 -6.066 1.00 89.19 82 GLU A C 1
ATOM 637 O O . GLU A 1 82 ? 1.020 17.893 -5.052 1.00 89.19 82 GLU A O 1
ATOM 642 N N . LEU A 1 83 ? 1.843 16.933 -6.904 1.00 87.81 83 LEU A N 1
ATOM 643 C CA . LEU A 1 83 ? 1.224 15.639 -6.637 1.00 87.81 83 LEU A CA 1
ATOM 644 C C . LEU A 1 83 ? 1.756 15.023 -5.335 1.00 87.81 83 LEU A C 1
ATOM 646 O O . LEU A 1 83 ? 0.953 14.555 -4.523 1.00 87.81 83 LEU A O 1
ATOM 650 N N . LYS A 1 84 ? 3.078 15.034 -5.122 1.00 87.12 84 LYS A N 1
ATOM 651 C CA . LYS A 1 84 ? 3.711 14.554 -3.881 1.00 87.12 84 LYS A CA 1
ATOM 652 C C . LYS A 1 84 ? 3.211 15.357 -2.675 1.00 87.12 84 LYS A C 1
ATOM 654 O O . LYS A 1 84 ? 2.763 14.764 -1.697 1.00 87.12 84 LYS A O 1
ATOM 659 N N . SER A 1 85 ? 3.158 16.684 -2.782 1.00 89.62 85 SER A N 1
ATOM 660 C CA . SER A 1 85 ? 2.618 17.562 -1.736 1.00 89.62 85 SER A CA 1
ATOM 661 C C . SER A 1 85 ? 1.148 17.257 -1.415 1.00 89.62 85 SER A C 1
ATOM 663 O O . SER A 1 85 ? 0.767 17.125 -0.251 1.00 89.62 85 SER A O 1
ATOM 665 N N . GLN A 1 86 ? 0.307 17.022 -2.429 1.00 88.44 86 GLN A N 1
ATOM 666 C CA . GLN A 1 86 ? -1.082 16.599 -2.216 1.00 88.44 86 GLN A CA 1
ATOM 667 C C . GLN A 1 86 ? -1.187 15.234 -1.525 1.00 88.44 86 GLN A C 1
ATOM 669 O O . GLN A 1 86 ? -2.121 15.012 -0.748 1.00 88.44 86 GLN A O 1
ATOM 674 N N . ILE A 1 87 ? -0.280 14.302 -1.829 1.00 86.81 87 ILE A N 1
ATOM 675 C CA . ILE A 1 87 ? -0.223 12.992 -1.171 1.00 86.81 87 ILE A CA 1
ATOM 676 C C . ILE A 1 87 ? 0.120 13.174 0.310 1.00 86.81 87 ILE A C 1
ATOM 678 O O . ILE A 1 87 ? -0.614 12.649 1.152 1.00 86.81 87 ILE A O 1
ATOM 682 N N . GLU A 1 88 ? 1.139 13.969 0.635 1.00 88.25 88 GLU A N 1
ATOM 683 C CA . GLU A 1 88 ? 1.523 14.267 2.022 1.00 88.25 88 GLU A CA 1
ATOM 684 C C . GLU A 1 88 ? 0.410 14.987 2.786 1.00 88.25 88 GLU A C 1
ATOM 686 O O . GLU A 1 88 ? 0.006 14.553 3.866 1.00 88.25 88 GLU A O 1
ATOM 691 N N . ALA A 1 89 ? -0.207 16.006 2.186 1.00 88.69 89 ALA A N 1
ATOM 692 C CA . ALA A 1 89 ? -1.341 16.702 2.788 1.00 88.69 89 ALA A CA 1
ATOM 693 C C . ALA A 1 89 ? -2.522 15.752 3.059 1.00 88.69 89 ALA A C 1
ATOM 695 O O . ALA A 1 89 ? -3.213 15.870 4.076 1.00 88.69 89 ALA A O 1
ATOM 696 N N . LYS A 1 90 ? -2.771 14.777 2.174 1.00 89.19 90 LYS A N 1
ATOM 697 C CA . LYS A 1 90 ? -3.798 13.745 2.389 1.00 89.19 90 LYS A CA 1
ATOM 698 C C . LYS A 1 90 ? -3.414 12.763 3.494 1.00 89.19 90 LYS A C 1
ATOM 700 O O . LYS A 1 90 ? -4.304 12.376 4.256 1.00 89.19 90 LYS A O 1
ATOM 705 N N . LYS A 1 91 ? -2.141 12.361 3.594 1.00 86.12 91 LYS A N 1
ATOM 706 C CA . LYS A 1 91 ? -1.639 11.524 4.697 1.00 86.12 91 LYS A CA 1
ATOM 707 C C . LYS A 1 91 ? -1.846 12.240 6.032 1.00 86.12 91 LYS A C 1
ATOM 709 O O . LYS A 1 91 ? -2.548 11.700 6.884 1.00 86.12 91 LYS A O 1
ATOM 714 N N . ALA A 1 92 ? -1.389 13.486 6.151 1.00 90.00 92 ALA A N 1
ATOM 715 C CA . ALA A 1 92 ? -1.545 14.297 7.359 1.00 90.00 92 ALA A CA 1
ATOM 716 C C . ALA A 1 92 ? -3.022 14.477 7.754 1.00 90.00 92 ALA A C 1
ATOM 718 O O . ALA A 1 92 ? -3.402 14.228 8.897 1.00 90.00 92 ALA A O 1
ATOM 719 N N . LYS A 1 93 ? -3.903 14.805 6.794 1.00 93.12 93 LYS A N 1
ATOM 720 C CA . LYS A 1 93 ? -5.357 14.891 7.045 1.00 93.12 93 LYS A CA 1
ATOM 721 C C . LYS A 1 93 ? -5.942 13.571 7.548 1.00 93.12 93 LYS A C 1
ATOM 723 O O . LYS A 1 93 ? -6.840 13.573 8.387 1.00 93.12 93 LYS A O 1
ATOM 728 N N . ARG A 1 94 ? -5.478 12.436 7.022 1.00 90.31 94 ARG A N 1
ATOM 729 C CA . ARG A 1 94 ? -5.930 11.114 7.468 1.00 90.31 94 ARG A CA 1
ATOM 730 C C . ARG A 1 94 ? -5.443 10.806 8.880 1.00 90.31 94 ARG A C 1
ATOM 732 O O . ARG A 1 94 ? -6.213 10.247 9.654 1.00 90.31 94 ARG A O 1
ATOM 739 N N . GLU A 1 95 ? -4.207 11.158 9.213 1.00 90.06 95 GLU A N 1
ATOM 740 C CA . GLU A 1 95 ? -3.668 10.977 10.563 1.00 90.06 95 GLU A CA 1
ATOM 741 C C . GLU A 1 95 ? -4.393 11.844 11.589 1.00 90.06 95 GLU A C 1
ATOM 743 O O . GLU A 1 95 ? -4.807 11.320 12.620 1.00 90.06 95 GLU A O 1
ATOM 748 N N . ALA A 1 96 ? -4.661 13.110 11.266 1.00 93.12 96 ALA A N 1
ATOM 749 C CA . ALA A 1 96 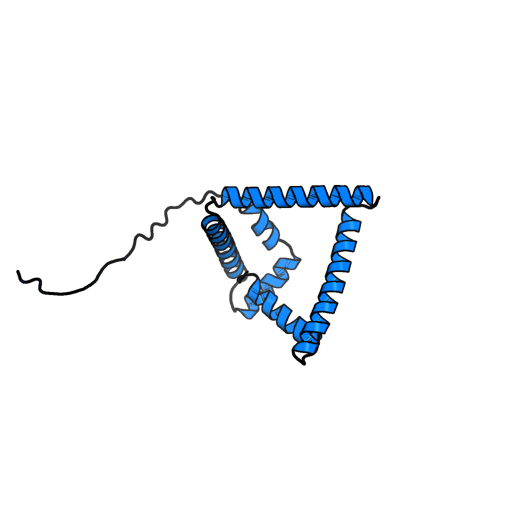? -5.458 13.995 12.112 1.00 93.12 96 ALA A CA 1
ATOM 750 C C . ALA A 1 96 ? -6.856 13.413 12.385 1.00 93.12 96 ALA A C 1
ATOM 752 O O . ALA A 1 96 ? -7.282 13.333 13.534 1.00 93.12 96 ALA A O 1
ATOM 753 N N . LYS A 1 97 ? -7.536 12.896 11.351 1.00 93.56 97 LYS A N 1
ATOM 754 C CA . LYS A 1 97 ? -8.834 12.217 11.518 1.00 93.56 97 LYS A CA 1
ATOM 755 C C . LYS A 1 97 ? -8.746 10.974 12.401 1.00 93.56 97 LYS A C 1
ATOM 757 O O . LYS A 1 97 ? -9.647 10.718 13.189 1.00 93.56 97 LYS A O 1
ATOM 762 N N . LEU A 1 98 ? -7.683 10.177 12.273 1.00 92.44 98 LEU A N 1
ATOM 763 C CA . LEU A 1 98 ? -7.489 9.011 13.140 1.00 92.44 98 LEU A CA 1
ATOM 764 C C . LEU A 1 98 ? -7.269 9.430 14.597 1.00 92.44 98 LEU A C 1
ATOM 766 O O . LEU A 1 98 ? -7.803 8.782 15.489 1.00 92.44 98 LEU A O 1
ATOM 770 N N . GLN A 1 99 ? -6.522 10.509 14.837 1.00 93.31 99 GLN A N 1
ATOM 771 C CA . GLN A 1 99 ? -6.337 11.068 16.176 1.00 93.31 99 GLN A CA 1
ATOM 772 C C . GLN A 1 99 ? -7.653 11.576 16.771 1.00 93.31 99 GLN A C 1
ATOM 774 O O . GLN A 1 99 ? -7.925 11.318 17.939 1.00 93.31 99 GLN A O 1
ATOM 779 N N . GLU A 1 100 ? -8.474 12.263 15.980 1.00 95.12 100 GLU A N 1
ATOM 780 C CA . GLU A 1 100 ? -9.791 12.751 16.401 1.00 95.12 100 GLU A CA 1
ATOM 781 C C . GLU A 1 100 ? -10.718 11.597 16.803 1.00 95.12 100 GLU A C 1
ATOM 783 O O . GLU A 1 100 ? -11.209 11.567 17.929 1.00 95.12 100 GLU A O 1
ATOM 788 N N . ILE A 1 101 ? -10.859 10.584 15.940 1.00 93.12 101 ILE A N 1
ATOM 789 C CA . ILE A 1 101 ? -11.693 9.403 16.217 1.00 93.12 101 ILE A CA 1
ATOM 790 C C . ILE A 1 101 ? -11.168 8.630 17.435 1.00 93.12 101 ILE A C 1
ATOM 792 O O . ILE A 1 101 ? -11.952 8.114 18.230 1.00 93.12 101 ILE A O 1
ATOM 796 N N . ALA A 1 102 ? -9.846 8.522 17.591 1.00 94.50 102 ALA A N 1
ATOM 797 C CA . ALA A 1 102 ? -9.246 7.849 18.740 1.00 94.50 102 ALA A CA 1
ATOM 798 C C . ALA A 1 102 ? -9.579 8.584 20.049 1.00 94.50 102 ALA A C 1
ATOM 800 O O . ALA A 1 102 ? -9.985 7.944 21.019 1.00 94.50 102 ALA A O 1
ATOM 801 N N . LYS A 1 103 ? -9.506 9.924 20.050 1.00 95.19 103 LYS A N 1
ATOM 802 C CA . LYS A 1 103 ? -9.910 10.764 21.189 1.00 95.19 103 LYS A CA 1
ATOM 803 C C . LYS A 1 103 ? -11.395 10.616 21.512 1.00 95.19 103 LYS A C 1
ATOM 805 O O . LYS A 1 103 ? -11.732 10.417 22.675 1.00 95.19 103 LYS A O 1
ATOM 810 N N . GLU A 1 104 ? -12.266 10.666 20.505 1.00 95.12 104 GLU A N 1
ATOM 811 C CA . GLU A 1 104 ? -13.717 10.499 20.674 1.00 95.12 104 GLU A CA 1
ATOM 812 C C . GLU A 1 104 ? -14.052 9.143 21.310 1.00 95.12 104 GLU A C 1
ATOM 814 O O . GLU A 1 104 ? -14.823 9.058 22.266 1.00 95.12 104 GLU A O 1
ATOM 819 N N . LYS A 1 105 ? -13.395 8.082 20.834 1.00 92.50 105 LYS A N 1
ATOM 820 C CA . LYS A 1 105 ? -13.554 6.719 21.351 1.00 92.50 105 LYS A CA 1
ATOM 821 C C . LYS A 1 105 ? -12.776 6.446 22.638 1.00 92.50 105 LYS A C 1
ATOM 823 O O . LYS A 1 105 ? -12.912 5.356 23.186 1.00 92.50 105 LYS A O 1
ATOM 828 N N . LYS A 1 106 ? -11.975 7.405 23.117 1.00 94.81 106 LYS A N 1
ATOM 829 C CA . LYS A 1 106 ? -11.091 7.278 24.288 1.00 94.81 106 LYS A CA 1
ATOM 830 C C . LYS A 1 106 ? -10.158 6.058 24.214 1.00 94.81 106 LYS A C 1
ATOM 832 O O . LYS A 1 106 ? -9.903 5.409 25.223 1.00 94.81 106 LYS A O 1
ATOM 837 N N . ILE A 1 107 ? -9.653 5.758 23.020 1.00 94.56 107 ILE A N 1
ATOM 838 C CA . ILE A 1 107 ? -8.671 4.692 22.759 1.00 94.56 107 ILE A CA 1
ATOM 839 C C . ILE A 1 107 ? -7.397 5.290 22.165 1.00 94.56 107 ILE A C 1
ATOM 841 O O . ILE A 1 107 ? -7.395 6.431 21.697 1.00 94.56 107 ILE A O 1
ATOM 845 N N . SER A 1 108 ? -6.305 4.528 22.133 1.00 94.81 108 SER A N 1
ATOM 846 C CA . SER A 1 108 ? -5.110 4.964 21.407 1.00 94.81 108 SER A CA 1
ATOM 847 C C . SER A 1 108 ? -5.306 4.898 19.885 1.00 94.81 108 SER A C 1
ATOM 849 O O . SER A 1 108 ? -6.135 4.154 19.349 1.00 94.81 108 SER A O 1
ATOM 851 N N . VAL A 1 109 ? -4.506 5.678 19.152 1.00 91.44 109 VAL A N 1
ATOM 852 C CA . VAL A 1 109 ? -4.510 5.659 17.680 1.00 91.44 109 VAL A CA 1
ATOM 853 C C . VAL A 1 109 ? -4.095 4.286 17.142 1.00 91.44 109 VAL A C 1
ATOM 855 O O . VAL A 1 109 ? -4.625 3.848 16.120 1.00 91.44 109 VAL A O 1
ATOM 858 N N . ASP A 1 110 ? -3.180 3.590 17.815 1.00 92.56 110 ASP A N 1
ATOM 859 C CA . ASP A 1 110 ? -2.727 2.254 17.419 1.00 92.56 110 ASP A CA 1
ATOM 860 C C . ASP A 1 110 ? -3.793 1.179 17.638 1.00 92.56 110 ASP A C 1
ATOM 862 O O . 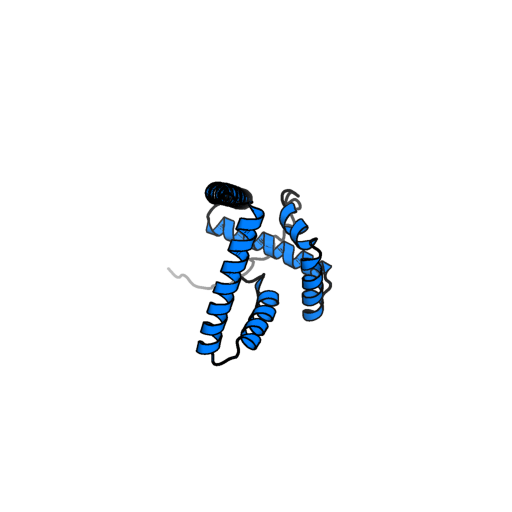ASP A 1 110 ? -3.994 0.319 16.772 1.00 92.56 110 ASP A O 1
ATOM 866 N N . GLU A 1 111 ? -4.555 1.267 18.728 1.00 91.44 111 GLU A N 1
ATOM 867 C CA . GLU A 1 111 ? -5.728 0.416 18.936 1.00 91.44 111 GLU A CA 1
ATOM 868 C C . GLU A 1 111 ? -6.792 0.675 17.869 1.00 91.44 111 GLU A C 1
ATOM 870 O O . GLU A 1 111 ? -7.295 -0.270 17.258 1.00 91.44 111 GLU A O 1
ATOM 875 N N . LEU A 1 112 ? -7.079 1.944 17.555 1.00 91.75 112 LEU A N 1
ATOM 876 C CA . LEU A 1 112 ? -8.011 2.293 16.482 1.00 91.75 112 LEU A CA 1
ATOM 877 C C . LEU A 1 112 ? -7.540 1.745 15.125 1.00 91.75 112 LEU A C 1
ATOM 879 O O . LEU A 1 112 ? -8.326 1.150 14.382 1.00 91.75 112 LEU A O 1
ATOM 883 N N . LYS A 1 113 ? -6.254 1.911 14.790 1.00 88.38 113 LYS A N 1
ATOM 884 C CA . LYS A 1 113 ? -5.656 1.353 13.564 1.00 88.38 113 LYS A CA 1
ATOM 885 C C . LYS A 1 113 ? -5.799 -0.170 13.530 1.00 88.38 113 LYS A C 1
ATOM 887 O O . LYS A 1 113 ? -6.113 -0.722 12.472 1.00 88.38 113 LYS A O 1
ATOM 892 N N . SER A 1 114 ? -5.617 -0.839 14.666 1.00 90.56 114 SER A N 1
ATOM 893 C CA . SER A 1 114 ? -5.762 -2.293 14.796 1.00 90.56 114 SER A CA 1
ATOM 894 C C . SER A 1 114 ? -7.207 -2.748 14.597 1.00 90.56 114 SER A C 1
ATOM 896 O O . SER A 1 114 ? -7.442 -3.667 13.811 1.00 90.56 114 SER A O 1
ATOM 898 N N . GLN A 1 115 ? -8.183 -2.056 15.193 1.00 88.00 115 GLN A N 1
ATOM 899 C CA . GLN A 1 115 ? -9.611 -2.324 14.980 1.00 88.00 115 GLN A CA 1
ATOM 900 C C . GLN A 1 115 ? -10.006 -2.142 13.510 1.00 88.00 115 GLN A C 1
ATOM 902 O O . GLN A 1 115 ? -10.609 -3.033 12.913 1.00 88.00 115 GLN A O 1
ATOM 907 N N . ILE A 1 116 ? -9.595 -1.032 12.885 1.00 85.94 116 ILE A N 1
ATOM 908 C CA . ILE A 1 116 ? -9.856 -0.774 11.461 1.00 85.94 116 ILE A CA 1
ATOM 909 C C . ILE A 1 116 ? -9.235 -1.874 10.590 1.00 85.94 116 ILE A C 1
ATOM 911 O O . ILE A 1 116 ? -9.843 -2.317 9.614 1.00 85.94 116 ILE A O 1
ATOM 915 N N . LYS A 1 117 ? -8.018 -2.323 10.915 1.00 85.12 117 LYS A N 1
ATOM 916 C CA . LYS A 1 117 ? -7.339 -3.400 10.184 1.00 85.12 117 LYS A CA 1
ATOM 917 C C . LYS A 1 117 ? -8.077 -4.732 10.332 1.00 85.12 117 LYS A C 1
ATOM 919 O O . LYS A 1 117 ? -8.237 -5.429 9.330 1.00 85.12 117 LYS A O 1
ATOM 924 N N . ALA A 1 118 ? -8.540 -5.063 11.535 1.00 82.88 118 ALA A N 1
ATOM 925 C CA . ALA A 1 118 ? -9.319 -6.269 11.799 1.00 82.88 118 ALA A CA 1
ATOM 926 C C . ALA A 1 118 ? -10.656 -6.251 11.042 1.00 82.88 118 ALA A C 1
ATOM 928 O O . ALA A 1 118 ? -10.957 -7.194 10.311 1.00 82.88 118 ALA A O 1
ATOM 929 N N . GLU A 1 119 ? -11.400 -5.145 11.114 1.00 82.50 119 GLU A N 1
ATOM 930 C CA . GLU A 1 119 ? -12.676 -4.989 10.407 1.00 82.50 119 GLU A CA 1
ATOM 931 C C . GLU A 1 119 ? -12.492 -5.094 8.887 1.00 82.50 119 GLU A C 1
ATOM 933 O O . GLU A 1 119 ? -13.234 -5.799 8.201 1.00 82.50 119 GLU A O 1
ATOM 938 N N . ARG A 1 120 ? -11.464 -4.432 8.341 1.00 79.94 120 ARG A N 1
ATOM 939 C CA . ARG A 1 120 ? -11.138 -4.529 6.912 1.00 79.94 120 ARG A CA 1
ATOM 940 C C . ARG A 1 120 ? -10.792 -5.951 6.502 1.00 79.94 120 ARG A C 1
ATOM 942 O O . ARG A 1 120 ? -11.202 -6.364 5.422 1.00 79.94 120 ARG A O 1
ATOM 949 N N . LYS A 1 121 ? -10.053 -6.689 7.334 1.00 79.75 121 LYS A N 1
ATOM 950 C CA . LYS A 1 121 ? -9.708 -8.087 7.060 1.00 79.75 121 LYS A CA 1
ATOM 951 C C . LYS A 1 121 ? -10.960 -8.963 7.035 1.00 79.75 121 LYS A C 1
ATOM 953 O O . LYS A 1 121 ? -11.128 -9.707 6.077 1.00 79.75 121 LYS A O 1
ATOM 958 N N . ALA A 1 122 ? -11.863 -8.808 8.003 1.00 81.94 122 ALA A N 1
ATOM 959 C CA . ALA A 1 122 ? -13.131 -9.537 8.029 1.00 81.94 122 ALA A CA 1
ATOM 960 C C . ALA A 1 122 ? -13.986 -9.233 6.785 1.00 81.94 122 ALA A C 1
ATOM 962 O O . ALA A 1 122 ? -14.395 -10.143 6.069 1.00 81.94 122 ALA A O 1
ATOM 963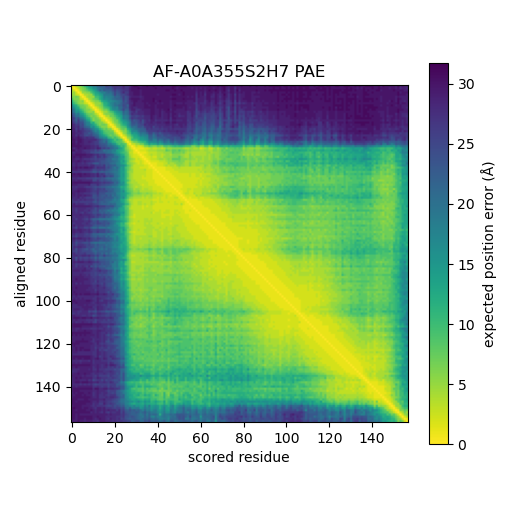 N N . LYS A 1 123 ? -14.165 -7.948 6.446 1.00 80.50 123 LYS A N 1
ATOM 964 C CA . LYS A 1 123 ? -14.889 -7.534 5.228 1.00 80.50 123 LYS A CA 1
ATOM 965 C C . LYS A 1 123 ? -14.239 -8.065 3.951 1.00 80.50 123 LYS A C 1
ATOM 967 O O . LYS A 1 123 ? -14.934 -8.390 2.992 1.00 80.50 123 LYS A O 1
ATOM 972 N N . PHE A 1 124 ? -12.911 -8.122 3.911 1.00 80.88 124 PHE A N 1
ATOM 973 C CA . PHE A 1 124 ? -12.186 -8.682 2.779 1.00 80.88 124 PHE A CA 1
ATOM 974 C C . PHE A 1 124 ? -12.409 -10.192 2.665 1.00 80.88 124 PHE A C 1
ATOM 976 O O . PHE A 1 124 ? -12.702 -10.667 1.576 1.00 80.88 124 PHE A O 1
ATOM 983 N N . GLU A 1 125 ? -12.348 -10.937 3.769 1.00 79.31 125 GLU A N 1
ATOM 984 C CA . GLU A 1 125 ? -12.630 -12.377 3.779 1.00 79.31 125 GLU A CA 1
ATOM 985 C C . GLU A 1 125 ? -14.059 -12.699 3.331 1.00 79.31 125 GLU A C 1
ATOM 987 O O . GLU A 1 125 ? -14.248 -13.614 2.532 1.00 79.31 125 GLU A O 1
ATOM 992 N N . GLU A 1 126 ? -15.046 -11.907 3.747 1.00 85.19 126 GLU A N 1
ATOM 993 C CA . GLU A 1 126 ? -16.426 -12.046 3.268 1.00 85.19 126 GLU A CA 1
ATOM 994 C C . GLU A 1 126 ? -16.538 -11.795 1.757 1.00 85.19 126 GLU A C 1
ATOM 996 O O . GLU A 1 126 ? -17.128 -12.595 1.029 1.00 85.19 126 GLU A O 1
ATOM 1001 N N . LYS A 1 127 ? -15.884 -10.745 1.241 1.00 84.75 127 LYS A N 1
ATOM 1002 C CA . LYS A 1 127 ? -15.824 -10.500 -0.210 1.00 84.75 127 LYS A CA 1
ATOM 1003 C C . LYS A 1 127 ? -15.150 -11.643 -0.963 1.00 84.75 127 LYS A C 1
ATOM 1005 O O . LYS A 1 127 ? -15.586 -11.983 -2.059 1.00 84.75 127 LYS A O 1
ATOM 1010 N N . LEU A 1 128 ? -14.104 -12.245 -0.399 1.00 84.56 128 LEU A N 1
ATOM 1011 C CA . LEU A 1 128 ? -13.455 -13.402 -1.013 1.00 84.56 128 LEU A CA 1
ATOM 1012 C C . LEU A 1 128 ? -14.398 -14.601 -1.080 1.00 84.56 128 LEU A C 1
ATOM 1014 O O . LEU A 1 128 ? -14.450 -15.242 -2.123 1.00 84.56 128 LEU A O 1
ATOM 1018 N N . LYS A 1 129 ? -15.170 -14.877 -0.022 1.00 87.81 129 LYS A N 1
ATOM 1019 C CA . LYS A 1 129 ? -16.202 -15.927 -0.040 1.00 87.81 129 LYS A CA 1
ATOM 1020 C C . LYS A 1 129 ? -17.233 -15.675 -1.135 1.00 87.81 129 LYS A C 1
ATOM 1022 O O . LYS A 1 129 ? -17.571 -16.594 -1.878 1.00 87.81 129 LYS A O 1
ATOM 1027 N N . GLU A 1 130 ? -17.695 -14.435 -1.276 1.00 89.88 130 GLU A N 1
ATOM 1028 C CA . GLU A 1 130 ? -18.662 -14.072 -2.314 1.00 89.88 130 GLU A CA 1
ATOM 1029 C C . GLU A 1 130 ? -18.087 -14.259 -3.728 1.00 89.88 130 GLU A C 1
ATOM 1031 O O . GLU A 1 130 ? -18.728 -14.867 -4.586 1.00 89.88 130 GLU A O 1
ATOM 1036 N N . ILE A 1 131 ? -16.864 -13.778 -3.973 1.00 86.81 131 ILE A N 1
ATOM 1037 C CA . ILE A 1 131 ? -16.193 -13.909 -5.275 1.00 86.81 131 ILE A CA 1
ATOM 1038 C C . ILE A 1 131 ? -15.903 -15.379 -5.589 1.00 86.81 131 ILE A C 1
ATOM 1040 O O . ILE A 1 131 ? -16.121 -15.806 -6.720 1.00 86.81 131 ILE A O 1
ATOM 1044 N N . ALA A 1 132 ? -15.440 -16.152 -4.606 1.00 89.38 132 ALA A N 1
ATOM 1045 C CA . ALA A 1 132 ? -15.175 -17.580 -4.741 1.00 89.38 132 ALA A CA 1
ATOM 1046 C C . ALA A 1 132 ? -16.458 -18.332 -5.128 1.00 89.38 132 ALA A C 1
ATOM 1048 O O . ALA A 1 132 ? -16.477 -19.035 -6.137 1.00 89.38 132 ALA A O 1
ATOM 1049 N N . LYS A 1 133 ? -17.571 -18.057 -4.430 1.00 92.44 133 LYS A N 1
ATOM 1050 C CA . LYS A 1 133 ? -18.894 -18.611 -4.750 1.00 92.44 133 LYS A CA 1
ATOM 1051 C C . LYS A 1 133 ? -19.359 -18.237 -6.160 1.00 92.44 133 LYS A C 1
ATOM 1053 O O . LYS A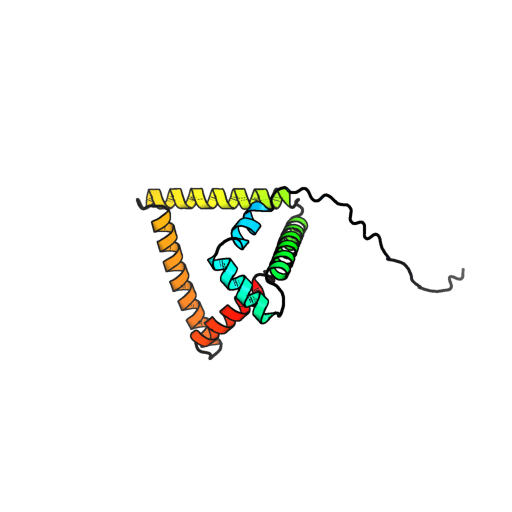 1 133 ? -19.857 -19.096 -6.877 1.00 92.44 133 LYS A O 1
ATOM 1058 N N . LYS A 1 134 ? -19.177 -16.979 -6.578 1.00 91.69 134 LYS A N 1
ATOM 1059 C CA . LYS A 1 134 ? -19.523 -16.512 -7.936 1.00 91.69 134 LYS A CA 1
ATOM 1060 C C . LYS A 1 134 ? -18.685 -17.182 -9.026 1.00 91.69 134 LYS A C 1
ATOM 1062 O O . LYS A 1 134 ? -19.188 -17.416 -10.117 1.00 91.69 134 LYS A O 1
ATOM 1067 N N . LYS A 1 135 ? -17.411 -17.453 -8.742 1.00 88.50 135 LYS A N 1
ATOM 1068 C CA . LYS A 1 135 ? -16.471 -18.083 -9.677 1.00 88.50 135 LYS A CA 1
ATOM 1069 C C . LYS A 1 135 ? -16.500 -19.614 -9.637 1.00 88.50 135 LYS A C 1
ATOM 1071 O O . LYS A 1 135 ? -15.868 -20.229 -10.486 1.00 88.50 135 LYS A O 1
ATOM 1076 N N . GLY A 1 136 ? -17.190 -20.212 -8.665 1.00 89.62 136 GLY A N 1
ATOM 1077 C CA . GLY A 1 136 ? -17.199 -21.661 -8.461 1.00 89.62 136 GLY A CA 1
ATOM 1078 C C . GLY A 1 136 ? -15.847 -22.235 -8.024 1.00 89.62 136 GLY A C 1
ATOM 1079 O O . GLY A 1 136 ? -15.594 -23.407 -8.266 1.00 89.62 136 GLY A O 1
ATOM 1080 N N . ILE A 1 137 ? -14.982 -21.424 -7.406 1.00 91.50 137 ILE A N 1
ATOM 1081 C CA . ILE A 1 137 ? -13.671 -21.844 -6.875 1.00 91.50 137 ILE A CA 1
ATOM 1082 C C . ILE A 1 137 ? -13.670 -21.767 -5.349 1.00 91.50 137 ILE A C 1
ATOM 1084 O O . ILE A 1 137 ? -14.551 -21.139 -4.754 1.00 91.50 137 ILE A O 1
ATOM 1088 N N . THR A 1 138 ? -12.671 -22.352 -4.693 1.00 89.81 138 THR A N 1
ATOM 1089 C CA . THR A 1 138 ? -12.505 -22.190 -3.245 1.00 89.81 138 THR A CA 1
ATOM 1090 C C . THR A 1 138 ? -11.916 -20.821 -2.887 1.00 89.81 138 THR A C 1
ATOM 1092 O O . THR A 1 138 ? -11.274 -20.130 -3.685 1.00 89.81 138 THR A O 1
ATOM 1095 N N . VAL A 1 139 ? -12.127 -20.399 -1.638 1.00 84.38 139 VAL A N 1
ATOM 1096 C CA . VAL A 1 139 ? -11.542 -19.156 -1.109 1.00 84.38 139 VAL A CA 1
ATOM 1097 C C . VAL A 1 139 ? -10.014 -19.235 -1.063 1.00 84.38 139 VAL A C 1
ATOM 1099 O O . VAL A 1 139 ? -9.347 -18.209 -1.187 1.00 84.38 139 VAL A O 1
ATOM 1102 N N . GLU A 1 140 ? -9.451 -20.428 -0.882 1.00 85.19 140 GLU A N 1
ATOM 1103 C CA . GLU A 1 140 ? -8.005 -20.653 -0.833 1.00 85.19 140 GLU A CA 1
ATOM 1104 C C . GLU A 1 140 ? -7.367 -20.484 -2.209 1.00 85.19 140 GLU A C 1
ATOM 1106 O O . GLU A 1 140 ? -6.418 -19.707 -2.332 1.00 85.19 140 GLU A O 1
ATOM 1111 N N . GLU A 1 141 ? -7.965 -21.067 -3.248 1.00 84.00 141 GLU A N 1
ATOM 1112 C CA . GLU A 1 141 ? -7.547 -20.860 -4.639 1.00 84.00 141 GLU A CA 1
ATOM 1113 C C . GLU A 1 141 ? -7.665 -19.386 -5.045 1.00 84.00 141 GLU A C 1
ATOM 1115 O O . GLU A 1 141 ? -6.768 -18.827 -5.675 1.00 84.00 141 GLU A O 1
ATOM 1120 N N . LEU A 1 142 ? -8.732 -18.695 -4.625 1.00 85.00 142 LEU A N 1
ATOM 1121 C CA . LEU A 1 142 ? -8.862 -17.259 -4.879 1.00 85.00 142 LEU A CA 1
ATOM 1122 C C . LEU A 1 142 ? -7.774 -16.448 -4.154 1.00 85.00 142 LEU A C 1
ATOM 1124 O O . LEU A 1 142 ? -7.236 -15.493 -4.718 1.00 85.00 142 LEU A O 1
ATOM 1128 N N . LYS A 1 143 ? -7.433 -16.803 -2.908 1.00 81.81 143 LYS A N 1
ATOM 1129 C CA . LYS A 1 143 ? -6.338 -16.161 -2.157 1.00 81.81 143 LYS A CA 1
ATOM 1130 C C . LYS A 1 143 ? -4.983 -16.414 -2.811 1.00 81.81 143 LYS A C 1
ATOM 1132 O O . LYS A 1 143 ? -4.112 -15.552 -2.725 1.00 81.81 143 LYS A O 1
ATOM 1137 N N . GLU A 1 144 ? -4.785 -17.570 -3.428 1.00 83.19 144 GLU A N 1
ATOM 1138 C CA . GLU A 1 144 ? -3.574 -17.904 -4.175 1.00 83.19 144 GLU A CA 1
ATOM 1139 C C . GLU A 1 144 ? -3.486 -17.115 -5.484 1.00 83.19 144 GLU A C 1
ATOM 1141 O O . GLU A 1 144 ? -2.510 -16.394 -5.682 1.00 83.19 144 GLU A O 1
ATOM 1146 N N . GLN A 1 145 ? -4.564 -17.074 -6.273 1.00 78.00 145 GLN A N 1
ATOM 1147 C CA . GLN A 1 145 ? -4.664 -16.203 -7.451 1.00 78.00 145 GLN A CA 1
ATOM 1148 C C . GLN A 1 145 ? -4.393 -14.738 -7.108 1.00 78.00 145 GLN A C 1
ATOM 1150 O O . GLN A 1 145 ? -3.732 -14.031 -7.861 1.00 78.00 145 GLN A O 1
ATOM 1155 N N . LEU A 1 146 ? -4.898 -14.256 -5.969 1.00 78.44 146 LEU A N 1
ATOM 1156 C CA . LEU A 1 146 ? -4.639 -12.895 -5.504 1.00 78.44 146 LEU A CA 1
ATOM 1157 C C . LEU A 1 146 ? -3.229 -12.707 -4.957 1.00 78.44 146 LEU A C 1
ATOM 1159 O O . LEU A 1 146 ? -2.738 -11.585 -5.005 1.00 78.44 146 LEU A O 1
ATOM 1163 N N . ARG A 1 147 ? -2.570 -13.745 -4.437 1.00 70.50 147 ARG A N 1
ATOM 1164 C CA . ARG A 1 147 ? -1.158 -13.670 -4.041 1.00 70.50 147 ARG A CA 1
ATOM 1165 C C . ARG A 1 147 ? -0.276 -13.566 -5.269 1.00 70.50 147 ARG A C 1
ATOM 1167 O O . ARG A 1 147 ? 0.502 -12.621 -5.342 1.00 70.50 147 ARG A O 1
ATOM 1174 N N . ASP A 1 148 ? -0.475 -14.433 -6.251 1.00 65.88 148 ASP A N 1
ATOM 1175 C CA . ASP A 1 148 ? 0.258 -14.371 -7.514 1.00 65.88 148 ASP A CA 1
ATOM 1176 C C . ASP A 1 148 ? -0.045 -13.082 -8.266 1.00 65.88 148 ASP A C 1
ATOM 1178 O O . ASP A 1 148 ? 0.878 -12.380 -8.677 1.00 65.88 148 ASP A O 1
ATOM 1182 N N . LYS A 1 149 ? -1.319 -12.676 -8.332 1.00 65.81 149 LYS A N 1
ATOM 1183 C CA . LYS A 1 149 ? -1.685 -11.385 -8.908 1.00 65.81 149 LYS A CA 1
ATOM 1184 C C . LYS A 1 149 ? -1.113 -10.239 -8.087 1.00 65.81 149 LYS A C 1
ATOM 1186 O O . LYS A 1 149 ? -0.543 -9.355 -8.675 1.00 65.81 149 LYS A O 1
ATOM 1191 N N . SER A 1 150 ? -1.136 -10.232 -6.757 1.00 56.97 150 SER A N 1
ATOM 1192 C CA . SER A 1 150 ? -0.537 -9.143 -5.961 1.00 56.97 150 SER A CA 1
ATOM 1193 C C . SER A 1 150 ? 0.992 -9.072 -6.084 1.00 56.97 150 SER A C 1
ATOM 1195 O O . SER A 1 150 ? 1.560 -7.996 -5.917 1.00 56.97 150 SER A O 1
ATOM 1197 N N . ILE A 1 151 ? 1.655 -10.191 -6.378 1.00 50.84 151 ILE A N 1
ATOM 1198 C CA . ILE A 1 151 ? 3.080 -10.252 -6.738 1.00 50.84 151 ILE A CA 1
ATOM 1199 C C . ILE A 1 151 ? 3.302 -9.730 -8.175 1.00 50.84 151 ILE A C 1
ATOM 1201 O O . ILE A 1 151 ? 4.360 -9.184 -8.486 1.00 50.84 151 ILE A O 1
ATOM 1205 N N . LEU A 1 152 ? 2.299 -9.848 -9.049 1.00 33.16 152 LEU A N 1
ATOM 1206 C CA . LEU A 1 152 ? 2.319 -9.361 -10.432 1.00 33.16 152 LEU A CA 1
ATOM 1207 C C . LEU A 1 152 ? 1.858 -7.890 -10.583 1.00 33.16 152 LEU A C 1
ATOM 1209 O O . LEU A 1 152 ? 2.355 -7.193 -11.458 1.00 33.16 152 LEU A O 1
ATOM 1213 N N . PHE A 1 153 ? 0.950 -7.418 -9.723 1.00 33.56 153 PHE A N 1
ATOM 1214 C CA . PHE A 1 153 ? 0.049 -6.268 -9.929 1.00 33.56 153 PHE A CA 1
ATOM 1215 C C . PHE A 1 153 ? 0.385 -5.047 -9.059 1.00 33.56 153 PHE A C 1
ATOM 1217 O O . PHE A 1 153 ? -0.276 -4.024 -9.179 1.00 33.56 153 PHE A O 1
ATOM 1224 N N . GLU A 1 154 ? 1.450 -5.073 -8.239 1.00 40.69 154 GLU A N 1
ATOM 1225 C CA . GLU A 1 154 ? 1.986 -3.834 -7.616 1.00 40.69 154 GLU A CA 1
ATOM 1226 C C . GLU A 1 154 ? 2.572 -2.844 -8.660 1.00 40.69 154 GLU A C 1
ATOM 1228 O O . GLU A 1 154 ? 3.050 -1.768 -8.304 1.00 40.69 154 GLU A O 1
ATOM 1233 N N . PHE A 1 155 ? 2.456 -3.201 -9.943 1.00 31.47 155 PHE A N 1
ATOM 1234 C CA . PHE A 1 155 ? 2.902 -2.508 -11.145 1.00 31.47 155 PHE A CA 1
ATOM 1235 C C . PHE A 1 155 ? 1.765 -2.213 -12.157 1.00 31.47 155 PHE A C 1
ATOM 1237 O O . PHE A 1 155 ? 2.005 -1.695 -13.240 1.00 31.47 155 PHE A O 1
ATOM 1244 N N . GLU A 1 156 ? 0.500 -2.511 -11.829 1.00 26.30 156 GLU A N 1
ATOM 1245 C CA . GLU A 1 156 ? -0.627 -2.305 -12.766 1.00 26.30 156 GLU A CA 1
ATOM 1246 C C . GLU A 1 156 ? -1.842 -1.548 -12.190 1.00 26.30 156 GLU A C 1
ATOM 1248 O O . GLU A 1 156 ? -2.915 -1.565 -12.790 1.00 26.30 156 GLU A O 1
ATOM 1253 N N . GLU A 1 157 ? -1.684 -0.804 -11.087 1.00 32.72 157 GLU A N 1
ATOM 1254 C CA . GLU A 1 157 ? -2.681 0.198 -10.634 1.00 32.72 157 GLU A CA 1
ATOM 1255 C C . GLU A 1 157 ? -2.129 1.623 -10.578 1.00 32.72 157 GLU A C 1
ATOM 1257 O O . GLU A 1 157 ? -1.085 1.842 -9.918 1.00 32.72 157 GLU A O 1
#

Foldseek 3Di:
DDDDDDDDDDDPDDDPDPPDDPDPPPPPPLVVVCPPPVNVVLLVVLCVVVVHDSVVSSVVVSVLVVVVLCVVCVVVVHDSVVSVVVVVVVVVVVLVVLVVVCVVVVHDSVVSVVVVVVVVVVVVLVVLVVVCVVVVHDSVVVVVVVVVCVSVPVNPD

Secondary structure (DSSP, 8-state):
-----------------------S-S-HHHHHHHH-HHHHHHHHHHHHHHTS-HHHHHHHHHHHHHHHHHHHHHHHTS-HHHHHHHHHHHHHHHHHHHHHHHHHTTS-HHHHHHHHHHHHHHHHHHHHHHHHHHHTS-HHHHHHHHHHHHHHHTT--

Mean predicted aligned error: 12.91 Å

Solvent-accessible surface area (backbone atoms only — not comparable to full-atom values): 9338 Å² total; per-residue (Å²): 137,88,86,80,83,81,92,81,82,89,78,100,70,80,85,86,70,88,72,90,71,83,69,96,70,85,62,62,70,60,55,55,50,58,66,34,69,76,44,39,60,51,44,48,52,51,14,61,77,69,74,48,55,51,67,61,50,51,54,52,52,50,53,49,51,52,53,48,45,43,53,54,12,58,77,68,76,46,51,52,65,56,48,51,50,54,50,50,54,50,51,53,54,51,50,52,50,44,48,52,54,13,58,76,69,73,48,51,52,66,57,47,52,48,52,53,51,51,52,50,49,52,55,47,52,53,51,40,47,51,52,14,62,75,69,74,48,52,52,65,59,49,52,48,53,48,47,55,42,55,74,65,42,86,79,73,123